Protein AF-A0A0C2DET4-F1 (afdb_monomer_lite)

Sequence (70 aa):
MWHLPPLLSIDMQSNSGSRLDTPSDSLTTLSRAIHDKLHRSVCDFENHLDHPECDFYNTNLSQTLGQLIE

Structure (mmCIF, N/CA/C/O backbone):
data_AF-A0A0C2DET4-F1
#
_entry.id   AF-A0A0C2DET4-F1
#
loop_
_atom_site.group_PDB
_atom_site.id
_atom_site.type_symbol
_atom_site.label_atom_id
_atom_site.label_alt_id
_atom_site.label_comp_id
_atom_site.label_asym_id
_atom_site.label_entity_id
_atom_site.label_seq_id
_atom_site.pdbx_PDB_ins_code
_atom_site.Cartn_x
_atom_site.Cartn_y
_atom_site.Cartn_z
_atom_site.occupancy
_atom_site.B_iso_or_equiv
_atom_site.auth_seq_id
_atom_site.auth_comp_id
_atom_site.auth_asym_id
_atom_site.auth_atom_id
_atom_site.pdbx_PDB_model_num
ATOM 1 N N . MET A 1 1 ? 44.618 -33.323 16.748 1.00 43.41 1 MET A N 1
ATOM 2 C CA . MET A 1 1 ? 44.142 -32.488 17.869 1.00 43.41 1 MET A CA 1
ATOM 3 C C . MET A 1 1 ? 43.835 -31.116 17.304 1.00 43.41 1 MET A C 1
ATOM 5 O O . MET A 1 1 ? 44.763 -30.399 16.971 1.00 43.41 1 MET A O 1
ATOM 9 N N . TRP A 1 2 ? 42.555 -30.805 17.106 1.00 42.91 2 TRP A N 1
ATOM 10 C CA . TRP A 1 2 ? 42.102 -29.472 16.709 1.00 42.91 2 TRP A CA 1
ATOM 11 C C . TRP A 1 2 ? 41.339 -28.898 17.897 1.00 42.91 2 TRP A C 1
ATOM 13 O O . TRP A 1 2 ? 40.370 -29.502 18.354 1.00 42.91 2 TRP A O 1
ATOM 23 N N . HIS A 1 3 ? 41.834 -27.799 18.456 1.00 51.22 3 HIS A N 1
ATOM 24 C CA . HIS A 1 3 ? 41.215 -27.131 19.593 1.0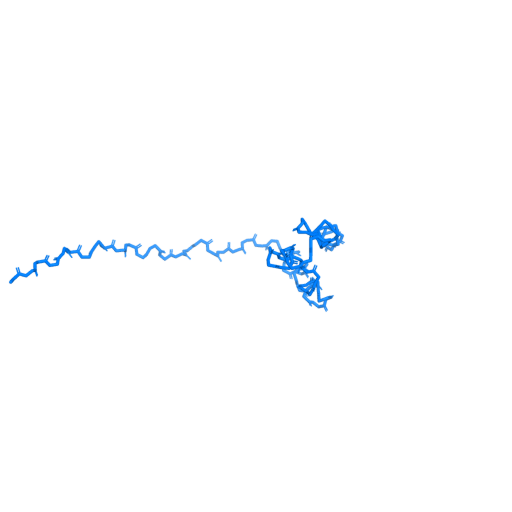0 51.22 3 HIS A CA 1
ATOM 25 C C . HIS A 1 3 ? 40.124 -26.196 19.063 1.00 51.22 3 HIS A C 1
ATOM 27 O O . HIS A 1 3 ? 40.419 -25.261 18.323 1.00 51.22 3 HIS A O 1
ATOM 33 N N . LEU A 1 4 ? 38.866 -26.478 19.405 1.00 54.47 4 LEU A N 1
ATOM 34 C CA . LEU A 1 4 ? 37.749 -25.564 19.169 1.00 54.47 4 LEU A CA 1
ATOM 35 C C . LEU A 1 4 ? 37.838 -24.399 20.170 1.00 54.47 4 LEU A C 1
ATOM 37 O O . LEU A 1 4 ? 38.120 -24.650 21.346 1.00 54.47 4 LEU A O 1
ATOM 41 N N . PRO A 1 5 ? 37.615 -23.144 19.744 1.00 51.88 5 PRO A N 1
ATOM 42 C CA . PRO A 1 5 ? 37.601 -22.017 20.664 1.00 51.88 5 PRO A CA 1
ATOM 43 C C . PRO A 1 5 ? 36.365 -22.100 21.576 1.00 51.88 5 PRO A C 1
ATOM 45 O O . PRO A 1 5 ? 35.337 -22.652 21.170 1.00 51.88 5 PRO A O 1
ATOM 48 N N . PRO A 1 6 ? 36.446 -21.569 22.810 1.00 55.22 6 PRO A N 1
ATOM 49 C CA . PRO A 1 6 ? 35.314 -21.563 23.719 1.00 55.22 6 PRO A CA 1
ATOM 50 C C . PRO A 1 6 ? 34.214 -20.693 23.114 1.00 55.22 6 PRO A C 1
ATOM 52 O O . PRO A 1 6 ? 34.458 -19.550 22.726 1.00 55.22 6 PRO A O 1
ATOM 55 N N . LEU A 1 7 ? 33.017 -21.272 22.998 1.00 51.56 7 LEU A N 1
ATOM 56 C CA . LEU A 1 7 ? 31.809 -20.574 22.582 1.00 51.56 7 LEU A CA 1
ATOM 57 C C . LEU A 1 7 ? 31.683 -19.314 23.438 1.00 51.56 7 LEU A C 1
ATOM 59 O O . LEU A 1 7 ? 31.541 -19.404 24.658 1.00 51.56 7 LEU A O 1
ATOM 63 N N . LEU A 1 8 ? 31.791 -18.153 22.787 1.00 54.09 8 LEU A N 1
ATOM 64 C CA . LEU A 1 8 ? 31.399 -16.872 23.354 1.00 54.09 8 LEU A CA 1
ATOM 65 C C . LEU A 1 8 ? 30.045 -17.086 24.023 1.00 54.09 8 LEU A C 1
ATOM 67 O O . LEU A 1 8 ? 29.097 -17.510 23.363 1.00 54.09 8 LEU A O 1
ATOM 71 N N . SER A 1 9 ? 30.008 -16.862 25.337 1.00 48.81 9 SER A N 1
ATOM 72 C CA . SER A 1 9 ? 28.783 -16.812 26.121 1.00 48.81 9 SER A CA 1
ATOM 73 C C . SER A 1 9 ? 27.875 -15.811 25.424 1.00 48.81 9 SER A C 1
ATOM 75 O O . SER A 1 9 ? 28.089 -14.603 25.508 1.00 48.81 9 SER A O 1
ATOM 77 N N . ILE A 1 10 ? 26.931 -16.322 24.635 1.00 53.19 10 ILE A N 1
ATOM 78 C CA . ILE A 1 10 ? 25.829 -15.530 24.125 1.00 53.19 10 ILE A CA 1
ATOM 79 C C . ILE A 1 10 ? 25.044 -15.229 25.386 1.00 53.19 10 ILE A C 1
ATOM 81 O O . ILE A 1 10 ? 24.282 -16.073 25.861 1.00 53.19 10 ILE A O 1
ATOM 85 N N . ASP A 1 11 ? 25.305 -14.063 25.970 1.00 47.06 11 ASP A N 1
ATOM 86 C CA . ASP A 1 11 ? 24.386 -13.467 26.914 1.00 47.06 11 ASP A CA 1
ATOM 87 C C . ASP A 1 11 ? 23.065 -13.394 26.168 1.00 47.06 11 ASP A C 1
ATOM 89 O O . ASP A 1 11 ? 22.856 -12.569 25.275 1.00 47.06 11 ASP A O 1
ATOM 93 N N . MET A 1 12 ? 22.201 -14.354 26.480 1.00 51.78 12 MET A N 1
ATOM 94 C CA . MET A 1 12 ? 20.822 -14.342 26.071 1.00 51.78 12 MET A CA 1
ATOM 95 C C . MET A 1 12 ? 20.227 -13.175 26.849 1.00 51.78 12 MET A C 1
ATOM 97 O O . MET A 1 12 ? 19.716 -13.330 27.958 1.00 51.78 12 MET A O 1
ATOM 101 N N . GLN A 1 13 ? 20.395 -11.971 26.297 1.00 47.22 13 GLN A N 1
ATOM 102 C CA . GLN A 1 13 ? 19.583 -10.822 26.633 1.00 47.22 13 GLN A CA 1
ATOM 103 C C .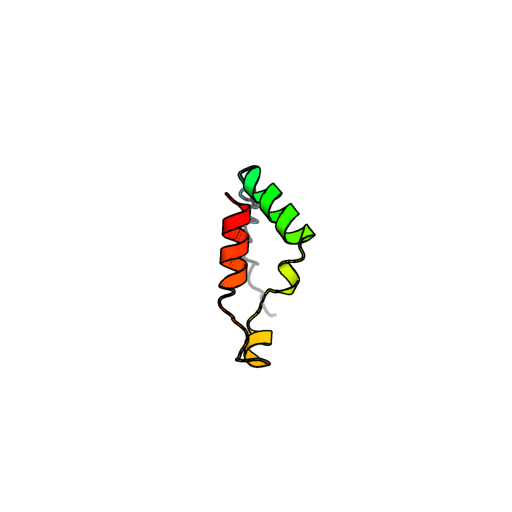 GLN A 1 13 ? 18.164 -11.266 26.328 1.00 47.22 13 GLN A C 1
ATOM 105 O O . GLN A 1 13 ? 17.693 -11.218 25.193 1.00 47.22 13 GLN A O 1
ATOM 110 N N . SER A 1 14 ? 17.533 -11.813 27.368 1.00 49.78 14 SER A N 1
ATOM 111 C CA . SER A 1 14 ? 16.099 -11.954 27.477 1.00 49.78 14 SER A CA 1
ATOM 112 C C . SER A 1 14 ? 15.540 -10.642 26.970 1.00 49.78 14 SER A C 1
ATOM 114 O O . SER A 1 14 ? 15.812 -9.589 27.549 1.00 49.78 14 SER A O 1
ATOM 116 N N . ASN A 1 15 ? 14.879 -10.707 25.819 1.00 55.09 15 ASN A N 1
ATOM 117 C CA . ASN A 1 15 ? 14.209 -9.587 25.199 1.00 55.09 15 ASN A CA 1
ATOM 118 C C . ASN A 1 15 ? 13.059 -9.160 26.122 1.00 55.09 15 ASN A C 1
ATOM 120 O O . ASN A 1 15 ? 11.894 -9.443 25.868 1.00 55.09 15 ASN A O 1
ATOM 124 N N . SER A 1 16 ? 13.384 -8.499 27.230 1.00 48.09 16 SER A N 1
ATOM 125 C CA . SER A 1 16 ? 12.439 -7.865 28.142 1.00 48.09 16 SER A CA 1
ATOM 126 C C . SER A 1 16 ? 12.003 -6.491 27.617 1.00 48.09 16 SER A C 1
ATOM 128 O O . SER A 1 16 ? 11.525 -5.657 28.380 1.00 48.09 16 SER A O 1
ATOM 130 N N . GLY A 1 17 ? 12.152 -6.261 26.306 1.00 47.53 17 GLY A N 1
ATOM 131 C CA . GLY A 1 17 ? 11.805 -5.029 25.606 1.00 47.53 17 GLY A CA 1
ATOM 132 C C . GLY A 1 17 ? 10.641 -5.156 24.621 1.00 47.53 17 GLY A C 1
ATOM 133 O O . GLY A 1 17 ? 10.358 -4.192 23.923 1.00 47.53 17 GLY A O 1
ATOM 134 N N . SER A 1 18 ? 9.936 -6.290 24.539 1.00 51.88 18 SER A N 1
ATOM 135 C CA . SER A 1 18 ? 8.743 -6.408 23.682 1.00 51.88 18 SER A CA 1
ATOM 136 C C . SER A 1 18 ? 7.440 -6.156 24.438 1.00 51.88 18 SER A C 1
ATOM 138 O O . SER A 1 18 ? 6.413 -6.762 24.127 1.00 51.88 18 SER A O 1
ATOM 140 N N . ARG A 1 19 ? 7.440 -5.264 25.436 1.00 47.97 19 ARG A N 1
ATOM 141 C CA . ARG A 1 19 ? 6.186 -4.592 25.764 1.00 47.97 19 ARG A CA 1
ATOM 142 C C . ARG A 1 19 ? 5.993 -3.577 24.648 1.00 47.97 19 ARG A C 1
ATOM 144 O O . ARG A 1 19 ? 6.530 -2.478 24.706 1.00 47.97 19 ARG A O 1
ATOM 151 N N . LEU A 1 20 ? 5.297 -3.989 23.585 1.00 52.78 20 LEU A N 1
ATOM 152 C CA . LEU A 1 20 ? 4.672 -3.020 22.701 1.00 52.78 20 LEU A CA 1
ATOM 153 C C . LEU A 1 20 ? 3.711 -2.253 23.604 1.00 52.78 20 LEU A C 1
ATOM 155 O O . LEU A 1 20 ? 2.581 -2.694 23.817 1.00 52.78 20 LEU A O 1
ATOM 159 N N . ASP A 1 21 ? 4.160 -1.122 24.148 1.00 53.25 21 ASP A N 1
ATOM 160 C CA . ASP A 1 21 ? 3.288 -0.035 24.578 1.00 53.25 21 ASP A CA 1
ATOM 161 C C . ASP A 1 21 ? 2.609 0.487 23.300 1.00 53.25 21 ASP A C 1
ATOM 163 O O . ASP A 1 21 ? 2.868 1.579 22.808 1.00 53.25 21 ASP A O 1
ATOM 167 N N . THR A 1 22 ? 1.820 -0.384 22.671 1.00 58.22 22 THR A N 1
ATOM 168 C CA . THR A 1 22 ? 1.002 -0.059 21.523 1.00 58.22 22 THR A CA 1
ATOM 169 C C . THR A 1 22 ? -0.150 0.728 22.100 1.00 58.22 22 THR A C 1
ATOM 171 O O . THR A 1 22 ? -0.861 0.207 22.966 1.00 58.22 22 THR A O 1
ATOM 174 N N . PRO A 1 23 ? -0.354 1.975 21.655 1.00 66.56 23 PRO A N 1
ATOM 175 C CA . PRO A 1 23 ? -1.636 2.620 21.849 1.00 66.56 23 PRO A CA 1
ATOM 176 C C . PRO A 1 23 ? -2.719 1.613 21.442 1.00 66.56 23 PRO A C 1
ATOM 178 O O . PRO A 1 23 ? -2.567 0.934 20.423 1.00 66.56 23 PRO A O 1
ATOM 181 N N . SER A 1 24 ? -3.783 1.474 22.236 1.00 68.12 24 SER A N 1
ATOM 182 C CA . SER A 1 24 ? -4.934 0.600 21.924 1.00 68.12 24 SER A CA 1
ATOM 183 C C . SER A 1 24 ? -5.403 0.761 20.465 1.00 68.12 24 SER A C 1
ATOM 185 O O . SER A 1 24 ? -5.854 -0.185 19.812 1.00 68.12 24 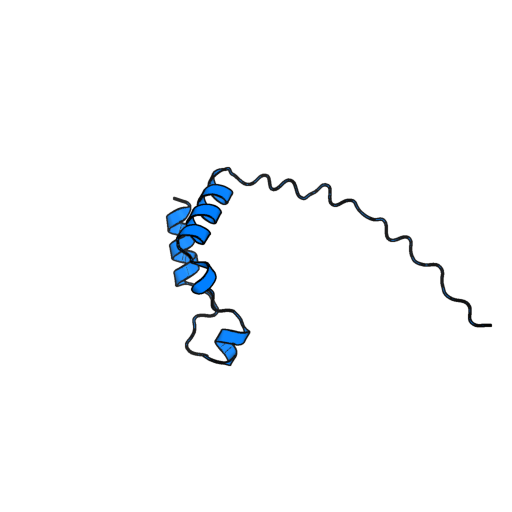SER A O 1
ATOM 187 N N . ASP A 1 25 ? -5.207 1.960 19.929 1.00 76.94 25 ASP A N 1
ATOM 188 C CA . ASP A 1 25 ? -5.540 2.371 18.574 1.00 76.94 25 ASP A CA 1
ATOM 189 C C . ASP A 1 25 ? -4.687 1.663 17.511 1.00 76.94 25 ASP A C 1
ATOM 191 O O . ASP A 1 25 ? -5.200 1.313 16.452 1.00 76.94 25 ASP A O 1
ATOM 195 N N . SER A 1 26 ? -3.419 1.339 17.789 1.00 82.19 26 SER A N 1
ATOM 196 C CA . SER A 1 26 ? -2.545 0.609 16.857 1.00 82.19 26 SER A CA 1
ATOM 197 C C . SER A 1 26 ? -2.992 -0.839 16.646 1.00 82.19 26 SER A C 1
ATOM 199 O O . SER A 1 26 ? -3.011 -1.319 15.514 1.00 82.19 26 SER A O 1
ATOM 201 N N . LEU A 1 27 ? -3.401 -1.540 17.712 1.00 86.94 27 LEU A N 1
ATOM 202 C CA . LEU A 1 27 ? -3.942 -2.903 17.597 1.00 86.94 27 LEU A CA 1
ATOM 203 C C . LEU A 1 27 ? -5.313 -2.909 16.917 1.00 86.94 27 LEU A C 1
ATOM 205 O O . LEU A 1 27 ? -5.605 -3.801 16.120 1.00 86.94 27 LEU A O 1
ATOM 209 N N . THR A 1 28 ? -6.135 -1.897 17.195 1.00 88.31 28 THR A N 1
ATOM 210 C CA . THR A 1 28 ? -7.440 -1.718 16.545 1.00 88.31 2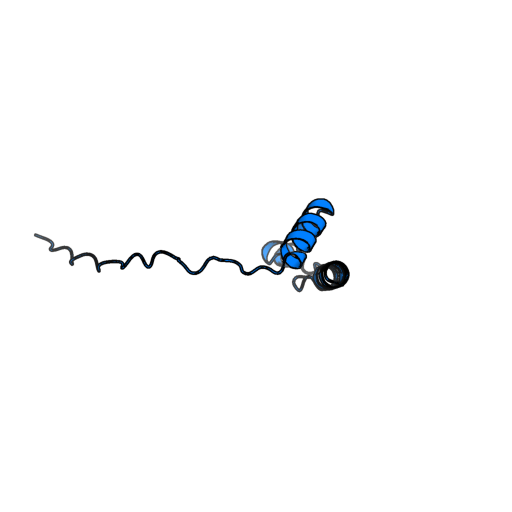8 THR A CA 1
ATOM 211 C C . THR A 1 28 ? -7.274 -1.448 15.049 1.00 88.31 28 THR A C 1
ATOM 213 O O . THR A 1 28 ? -7.909 -2.113 14.228 1.00 88.31 28 THR A O 1
ATOM 216 N N . THR A 1 29 ? -6.355 -0.551 14.690 1.00 88.38 29 THR A N 1
ATOM 217 C CA . THR A 1 29 ? -5.979 -0.246 13.302 1.00 88.38 29 THR A CA 1
ATOM 218 C C . THR A 1 29 ? -5.466 -1.492 12.590 1.00 88.38 29 THR A C 1
ATOM 220 O O . THR A 1 29 ? -5.927 -1.809 11.496 1.00 88.38 29 THR A O 1
ATOM 223 N N . LEU A 1 30 ? -4.561 -2.250 13.220 1.00 89.62 30 LEU A N 1
ATOM 224 C CA . LEU A 1 30 ? -4.025 -3.488 12.653 1.00 89.62 30 LEU A CA 1
ATOM 225 C C . LEU A 1 30 ? -5.123 -4.535 12.433 1.00 89.62 30 LEU A C 1
ATOM 227 O O . LEU A 1 30 ? -5.188 -5.145 11.368 1.00 89.62 30 LEU A O 1
ATOM 231 N N . SER A 1 31 ? -6.005 -4.724 13.417 1.00 91.19 31 SER A N 1
ATOM 232 C CA . SER A 1 31 ? -7.145 -5.639 13.309 1.00 91.19 31 SER A CA 1
ATOM 233 C C . SER A 1 31 ? -8.034 -5.278 12.116 1.00 91.19 31 SER A C 1
ATOM 235 O O . SER A 1 31 ? -8.393 -6.144 11.314 1.00 91.19 31 SER A O 1
ATOM 237 N N . ARG A 1 32 ? -8.312 -3.982 11.934 1.00 91.12 32 ARG A N 1
ATOM 238 C CA . ARG A 1 32 ? -9.111 -3.471 10.816 1.00 91.12 32 ARG A CA 1
ATOM 239 C C . ARG A 1 32 ? -8.399 -3.627 9.471 1.00 91.12 32 ARG A C 1
ATOM 241 O O . ARG A 1 32 ? -8.995 -4.136 8.531 1.00 91.12 32 ARG A O 1
ATOM 248 N N . ALA A 1 33 ? -7.106 -3.322 9.399 1.00 92.19 33 ALA A N 1
ATOM 249 C CA . ALA A 1 33 ? -6.294 -3.531 8.200 1.00 92.19 33 ALA A CA 1
ATOM 250 C C . ALA A 1 33 ? -6.234 -5.013 7.772 1.00 92.19 33 ALA A C 1
ATOM 252 O O . ALA A 1 33 ? -6.262 -5.329 6.579 1.00 92.19 33 ALA A O 1
ATOM 253 N N . ILE A 1 34 ? -6.182 -5.941 8.736 1.00 92.31 34 ILE A N 1
ATOM 254 C CA . ILE A 1 34 ? -6.241 -7.388 8.476 1.00 92.31 34 ILE A CA 1
ATOM 255 C C . ILE A 1 34 ? -7.634 -7.791 7.986 1.00 92.31 34 ILE A C 1
ATOM 257 O O . ILE A 1 34 ? -7.734 -8.516 6.991 1.00 92.31 34 ILE A O 1
ATOM 261 N N . HIS A 1 35 ? -8.691 -7.315 8.653 1.00 93.38 35 HIS A N 1
ATOM 262 C CA . HIS A 1 35 ? -10.080 -7.551 8.256 1.00 93.38 35 HIS A CA 1
ATOM 263 C C . HIS A 1 35 ? -10.339 -7.097 6.811 1.00 93.38 35 HIS A C 1
ATOM 265 O O . HIS A 1 35 ? -10.892 -7.855 6.011 1.00 93.38 35 HIS A O 1
ATOM 271 N N . ASP A 1 36 ? -9.837 -5.917 6.451 1.00 92.75 36 ASP A N 1
ATOM 272 C CA . ASP A 1 36 ? -9.987 -5.312 5.123 1.00 92.75 36 ASP A CA 1
ATOM 273 C C . ASP A 1 36 ? -9.013 -5.905 4.088 1.00 92.75 36 ASP A C 1
ATOM 275 O O . ASP A 1 36 ? -9.007 -5.522 2.920 1.00 92.75 36 ASP A O 1
ATOM 279 N N . LYS A 1 37 ? -8.220 -6.905 4.495 1.00 94.19 37 LYS A N 1
ATOM 280 C CA . LYS A 1 37 ? -7.276 -7.659 3.659 1.00 94.19 37 LYS A CA 1
ATOM 281 C C . LYS A 1 37 ? -6.222 -6.790 2.975 1.00 94.19 37 LYS A C 1
ATOM 283 O O . LYS A 1 37 ? -5.697 -7.179 1.931 1.00 94.19 37 LYS A O 1
ATOM 288 N N . LEU A 1 38 ? -5.846 -5.676 3.600 1.00 92.94 38 LEU A N 1
ATOM 289 C CA . LEU A 1 38 ? -4.860 -4.739 3.056 1.00 92.94 38 LEU A CA 1
ATOM 290 C C . LEU A 1 38 ? -3.485 -5.389 2.817 1.00 92.94 38 LEU A C 1
ATOM 292 O O . LEU A 1 38 ? -2.756 -4.992 1.916 1.00 92.94 38 LEU A O 1
ATOM 296 N N . HIS A 1 39 ? -3.171 -6.463 3.548 1.00 91.25 39 HIS A N 1
ATOM 297 C CA . HIS A 1 39 ? -1.974 -7.285 3.339 1.00 91.25 39 HIS A CA 1
ATOM 298 C C . HIS A 1 39 ? -1.857 -7.878 1.924 1.00 91.25 39 HIS A C 1
ATOM 300 O O . HIS A 1 39 ? -0.759 -8.212 1.502 1.00 91.25 39 HIS A O 1
ATOM 306 N N . ARG A 1 40 ? -2.963 -8.024 1.181 1.00 93.06 40 ARG A N 1
ATOM 307 C CA . ARG A 1 40 ? -2.949 -8.538 -0.202 1.00 93.06 40 ARG A CA 1
ATOM 308 C C . ARG A 1 40 ? -2.549 -7.490 -1.233 1.00 93.06 40 ARG A C 1
ATOM 310 O O . ARG A 1 40 ? -2.299 -7.843 -2.377 1.00 93.06 40 ARG A O 1
ATOM 317 N N . SER A 1 41 ? -2.563 -6.222 -0.839 1.00 91.50 41 SER A N 1
ATOM 318 C CA . SER A 1 41 ? -2.226 -5.083 -1.691 1.00 91.50 41 SER A CA 1
ATOM 319 C C . SER A 1 41 ? -0.790 -4.608 -1.483 1.00 91.50 41 SER A C 1
ATOM 321 O O . SER A 1 41 ? -0.388 -3.634 -2.109 1.00 91.50 41 SER A O 1
ATOM 323 N N . VAL A 1 42 ? -0.036 -5.268 -0.599 1.00 94.19 42 VAL A N 1
ATOM 324 C CA . VAL A 1 42 ? 1.378 -4.976 -0.376 1.00 94.19 42 VAL A CA 1
ATOM 325 C C . VAL A 1 42 ? 2.158 -5.383 -1.620 1.00 94.19 42 VAL A C 1
ATOM 327 O O . VAL A 1 42 ? 2.160 -6.555 -1.984 1.00 94.19 42 VAL A O 1
ATOM 330 N N . CYS A 1 43 ? 2.830 -4.422 -2.246 1.00 95.56 43 CYS A N 1
ATOM 331 C CA . CYS A 1 43 ? 3.855 -4.689 -3.242 1.00 95.56 43 CYS A CA 1
ATOM 332 C C . CYS A 1 43 ? 5.199 -4.808 -2.530 1.00 95.56 43 CYS A C 1
ATOM 334 O O . CYS A 1 43 ? 5.730 -3.814 -2.028 1.00 95.56 43 CYS A O 1
ATOM 336 N N . ASP A 1 44 ? 5.752 -6.013 -2.481 1.00 93.69 44 ASP A N 1
ATOM 337 C CA . ASP A 1 44 ? 7.113 -6.229 -2.007 1.00 93.69 44 ASP A CA 1
ATOM 338 C C . ASP A 1 44 ? 8.141 -6.059 -3.139 1.00 93.69 44 ASP A C 1
ATOM 340 O O . ASP A 1 44 ? 7.823 -5.663 -4.266 1.00 93.69 44 ASP A O 1
ATOM 344 N N . PHE A 1 45 ? 9.412 -6.291 -2.812 1.00 93.94 45 PHE A N 1
ATOM 345 C CA . PHE A 1 45 ? 10.502 -6.129 -3.766 1.00 93.94 45 PHE A CA 1
ATOM 346 C C . PHE A 1 45 ? 10.431 -7.152 -4.904 1.00 93.94 45 PHE A C 1
ATOM 348 O O . PHE A 1 45 ? 10.664 -6.784 -6.051 1.00 93.94 45 PHE A O 1
ATOM 355 N N . GLU A 1 46 ? 10.084 -8.408 -4.612 1.00 95.50 46 GLU A N 1
ATOM 356 C CA . GLU A 1 46 ? 9.962 -9.453 -5.635 1.00 95.50 46 GLU A CA 1
ATOM 357 C C . GLU A 1 46 ? 8.842 -9.108 -6.622 1.00 95.50 46 GLU A C 1
ATOM 359 O O . GLU A 1 46 ? 9.056 -9.131 -7.833 1.00 95.50 46 GLU A O 1
ATOM 364 N N . ASN A 1 47 ? 7.689 -8.656 -6.119 1.00 93.06 47 ASN A N 1
ATOM 365 C CA . ASN A 1 47 ? 6.589 -8.190 -6.958 1.00 93.06 47 ASN A CA 1
ATOM 366 C C . ASN A 1 47 ? 6.982 -7.002 -7.837 1.00 93.06 47 ASN A C 1
ATOM 368 O O . ASN A 1 47 ? 6.569 -6.962 -8.989 1.00 93.06 47 ASN A O 1
ATOM 372 N N . HIS A 1 48 ? 7.784 -6.058 -7.341 1.00 94.50 48 HIS A N 1
ATOM 373 C CA . HIS A 1 48 ? 8.264 -4.941 -8.159 1.00 94.50 48 HIS A CA 1
ATOM 374 C C . HIS A 1 48 ? 9.265 -5.381 -9.241 1.00 94.50 48 HIS A C 1
ATOM 376 O O . HIS A 1 48 ? 9.324 -4.776 -10.309 1.00 94.50 48 HIS A O 1
ATOM 382 N N . LEU A 1 49 ? 10.053 -6.433 -8.995 1.00 93.88 49 LEU A N 1
ATOM 383 C CA . LEU A 1 49 ? 10.962 -6.980 -10.006 1.00 93.88 49 LEU A CA 1
ATOM 384 C C . LEU A 1 49 ? 10.214 -7.701 -11.133 1.00 93.88 49 LEU A C 1
ATOM 386 O O . LEU A 1 49 ? 10.602 -7.562 -12.294 1.00 93.88 49 LEU A O 1
ATOM 390 N N . ASP A 1 50 ? 9.155 -8.439 -10.798 1.00 95.94 50 ASP A N 1
ATOM 391 C CA . ASP A 1 50 ? 8.299 -9.111 -11.783 1.00 95.94 50 ASP A CA 1
ATOM 392 C C . ASP A 1 50 ? 7.375 -8.116 -12.514 1.00 95.94 50 ASP A C 1
ATOM 394 O O . ASP A 1 50 ? 7.138 -8.243 -13.717 1.00 95.94 50 ASP A O 1
ATOM 398 N N . HIS A 1 51 ? 6.888 -7.108 -11.784 1.00 93.81 51 HIS A N 1
ATOM 399 C CA . HIS A 1 51 ? 5.943 -6.083 -12.221 1.00 93.81 51 HIS A CA 1
ATOM 400 C C . HIS A 1 51 ? 6.455 -4.682 -11.842 1.00 93.81 51 HIS A C 1
ATOM 402 O O . HIS A 1 51 ? 6.056 -4.131 -10.810 1.00 93.81 51 HIS A O 1
ATOM 408 N N . PRO A 1 52 ? 7.330 -4.065 -12.657 1.0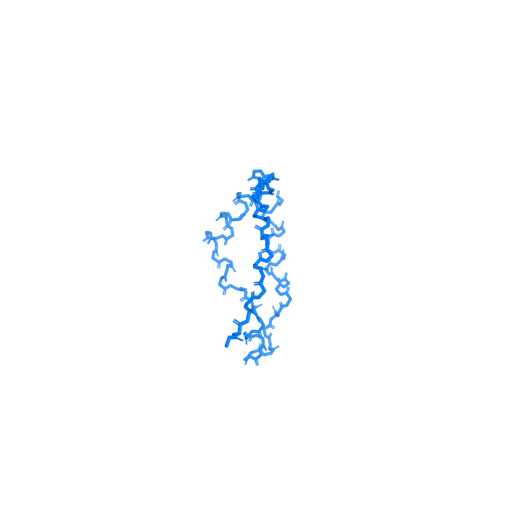0 92.69 52 PRO A N 1
ATOM 409 C CA . PRO A 1 52 ? 7.918 -2.756 -12.355 1.00 92.69 52 PRO A CA 1
ATOM 410 C C . PRO A 1 52 ? 6.891 -1.616 -12.294 1.00 92.69 52 PRO A C 1
ATOM 412 O O . PRO A 1 52 ? 7.183 -0.546 -11.759 1.00 92.69 52 PRO A O 1
ATOM 415 N N . GLU A 1 53 ? 5.685 -1.829 -12.821 1.00 93.25 53 GLU A N 1
ATOM 416 C CA . GLU A 1 53 ? 4.535 -0.937 -12.679 1.00 93.25 53 GLU A CA 1
ATOM 417 C C . GLU A 1 53 ? 3.934 -0.914 -11.266 1.00 93.25 53 GLU A C 1
ATOM 419 O O . GLU A 1 53 ? 3.210 0.025 -10.928 1.00 93.25 53 GLU A O 1
ATOM 424 N N . CYS A 1 54 ? 4.205 -1.931 -10.443 1.00 91.25 54 CYS A N 1
ATOM 425 C CA . CYS A 1 54 ? 3.688 -1.995 -9.086 1.00 91.25 54 CYS A CA 1
ATOM 426 C C . CYS A 1 54 ? 4.389 -0.977 -8.178 1.00 91.25 54 CYS A C 1
ATOM 428 O O . CYS A 1 54 ? 5.612 -0.808 -8.198 1.00 91.25 54 CYS A O 1
ATOM 430 N N . ASP A 1 55 ? 3.588 -0.312 -7.344 1.00 92.50 55 ASP A N 1
ATOM 431 C CA . ASP A 1 55 ? 4.054 0.704 -6.406 1.00 92.50 55 ASP A CA 1
ATOM 432 C C . ASP A 1 55 ? 4.760 0.065 -5.206 1.00 92.50 55 ASP A C 1
ATOM 434 O O . ASP A 1 55 ? 4.157 -0.194 -4.164 1.00 92.50 55 ASP A O 1
ATOM 438 N N . PHE A 1 56 ? 6.067 -0.139 -5.347 1.00 93.75 56 PHE A N 1
ATOM 439 C CA . PHE A 1 56 ? 6.936 -0.623 -4.277 1.00 93.75 56 PHE A CA 1
ATOM 440 C C . PHE A 1 56 ? 6.902 0.263 -3.019 1.00 93.75 56 PHE A C 1
ATOM 442 O O . PHE A 1 56 ? 7.081 -0.222 -1.901 1.00 93.75 56 PHE A O 1
ATOM 449 N N . TYR A 1 57 ? 6.631 1.564 -3.163 1.00 94.12 57 TYR A N 1
ATOM 450 C CA . TYR A 1 57 ? 6.526 2.469 -2.017 1.00 94.12 57 TYR A CA 1
ATOM 451 C C . TYR A 1 57 ? 5.204 2.318 -1.264 1.00 94.12 57 TYR A C 1
ATOM 453 O O . TYR A 1 57 ? 5.070 2.871 -0.171 1.00 94.12 57 TYR A O 1
ATOM 461 N N . ASN A 1 58 ? 4.246 1.548 -1.798 1.00 94.31 58 ASN A N 1
ATOM 462 C CA . ASN A 1 58 ? 2.965 1.263 -1.158 1.00 94.31 58 ASN A CA 1
ATOM 463 C C . ASN A 1 58 ? 2.250 2.556 -0.706 1.00 94.31 58 ASN A C 1
ATOM 465 O O . ASN A 1 58 ? 1.703 2.651 0.398 1.00 94.31 58 ASN A O 1
ATOM 469 N N . THR A 1 59 ? 2.266 3.581 -1.559 1.00 95.38 59 THR A N 1
ATOM 470 C CA . THR A 1 59 ? 1.782 4.940 -1.273 1.00 95.38 59 THR A CA 1
ATOM 471 C C . THR A 1 59 ? 0.290 4.935 -0.962 1.00 95.38 59 THR A C 1
ATOM 473 O O . THR A 1 59 ? -0.155 5.521 0.026 1.00 95.38 59 THR A O 1
ATOM 476 N N . ASN A 1 60 ? -0.490 4.218 -1.776 1.00 92.69 60 ASN A N 1
ATOM 477 C CA . ASN A 1 60 ? -1.934 4.075 -1.585 1.00 92.69 60 ASN A CA 1
ATOM 478 C C . ASN A 1 60 ? -2.268 3.327 -0.280 1.00 92.69 60 ASN A C 1
ATOM 480 O O . ASN A 1 60 ? -3.135 3.748 0.490 1.00 92.69 60 ASN A O 1
ATOM 484 N N . LEU A 1 61 ? -1.524 2.256 0.011 1.00 92.88 61 LEU A N 1
ATOM 485 C CA . LEU A 1 61 ? -1.671 1.485 1.243 1.00 92.88 61 LEU A CA 1
ATOM 486 C C . LEU A 1 61 ? -1.359 2.347 2.475 1.00 92.88 61 LEU A C 1
ATOM 488 O O . LEU A 1 61 ? -2.106 2.320 3.450 1.00 92.88 61 LEU A O 1
ATOM 492 N N . SER A 1 62 ? -0.303 3.160 2.409 1.00 91.69 62 SER A N 1
ATOM 493 C CA . SER A 1 62 ? 0.093 4.073 3.487 1.00 91.69 62 SER A CA 1
ATOM 494 C C . SER A 1 62 ? -0.961 5.152 3.752 1.00 91.69 62 SER A C 1
ATOM 496 O O . SER A 1 62 ? -1.265 5.443 4.907 1.00 91.69 62 SER A O 1
ATOM 498 N N . GLN A 1 63 ? -1.574 5.708 2.703 1.00 92.88 63 GLN A N 1
ATOM 499 C CA . GLN A 1 63 ? -2.696 6.645 2.842 1.00 92.88 63 GLN A CA 1
ATOM 500 C C . GLN A 1 63 ? -3.918 5.983 3.487 1.00 92.88 63 GLN A C 1
ATOM 502 O O . GLN A 1 63 ? -4.525 6.556 4.389 1.00 92.88 63 GLN A O 1
ATOM 507 N N . THR A 1 64 ? -4.247 4.763 3.057 1.00 91.25 64 THR A N 1
ATOM 508 C CA . THR A 1 64 ? -5.362 3.982 3.613 1.00 91.25 64 THR A CA 1
ATOM 509 C C . THR A 1 64 ? -5.143 3.686 5.096 1.00 91.25 64 THR A C 1
ATOM 511 O O . THR A 1 64 ? -6.057 3.837 5.901 1.00 91.25 64 THR A O 1
ATOM 514 N N . LEU A 1 65 ? -3.919 3.318 5.484 1.00 89.69 65 LEU A N 1
ATOM 515 C CA . LEU A 1 65 ? -3.557 3.121 6.888 1.00 89.69 65 LEU A CA 1
ATOM 516 C C . LEU A 1 65 ? -3.652 4.420 7.695 1.00 89.69 65 LEU A C 1
ATOM 518 O O . LEU A 1 65 ? -4.152 4.386 8.813 1.00 89.69 65 LEU A O 1
ATOM 522 N N . GLY A 1 66 ? -3.242 5.558 7.127 1.00 88.31 66 GLY A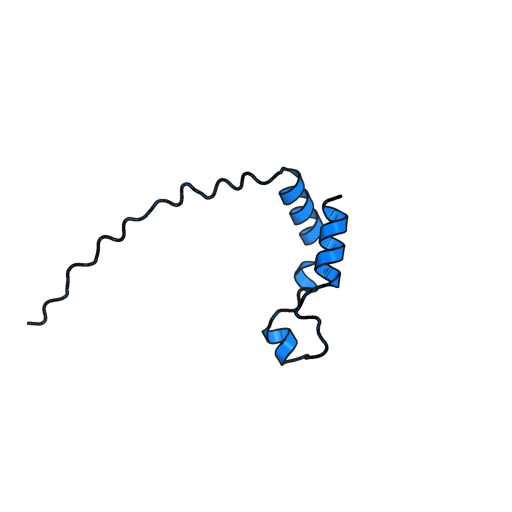 N 1
ATOM 523 C CA . GLY A 1 66 ? -3.399 6.869 7.764 1.00 88.31 66 GLY A CA 1
ATOM 524 C C . GLY A 1 66 ? -4.859 7.200 8.091 1.00 88.31 66 GLY A C 1
ATOM 525 O O . GLY A 1 66 ? -5.150 7.627 9.201 1.00 88.31 66 GLY A O 1
ATOM 526 N N . GLN A 1 67 ? -5.785 6.903 7.174 1.00 88.12 67 GLN A N 1
ATOM 527 C CA . GLN A 1 67 ? -7.231 7.094 7.380 1.00 88.12 67 GLN A CA 1
ATOM 528 C C . GLN A 1 67 ? -7.845 6.153 8.427 1.00 88.12 67 GLN A C 1
ATOM 530 O O . GLN A 1 67 ? -8.943 6.411 8.905 1.00 88.12 67 GLN A O 1
ATOM 535 N N . LEU A 1 68 ? -7.189 5.032 8.746 1.00 84.19 68 LEU A N 1
ATOM 536 C CA . LEU A 1 68 ? -7.657 4.090 9.769 1.00 84.19 68 LEU A CA 1
ATOM 537 C C . LEU A 1 68 ? -7.206 4.475 11.186 1.00 84.19 68 LEU A C 1
ATOM 539 O O . LEU A 1 68 ? -7.750 3.928 12.145 1.00 84.19 68 LEU A O 1
ATOM 543 N N . ILE A 1 69 ? -6.206 5.355 11.294 1.00 79.19 69 ILE A N 1
ATOM 544 C CA . ILE A 1 69 ? -5.627 5.836 12.556 1.00 79.19 69 ILE A CA 1
ATOM 545 C C . ILE A 1 69 ? -6.357 7.096 13.067 1.00 79.19 69 ILE A C 1
ATOM 547 O O . ILE A 1 69 ? -6.353 7.332 14.274 1.00 79.19 69 ILE A O 1
ATOM 551 N N . GLU A 1 70 ? -6.971 7.882 12.172 1.00 58.47 70 GLU A N 1
ATOM 552 C CA . GLU A 1 70 ? -7.825 9.048 12.488 1.00 58.47 70 GLU A CA 1
ATOM 553 C C . GLU A 1 70 ? -9.252 8.658 12.911 1.00 58.47 70 GLU A C 1
ATOM 555 O O . GLU A 1 70 ? -9.783 9.331 13.827 1.00 58.47 70 GLU A O 1
#

Radius of gyration: 20.8 Å; chains: 1; bounding box: 54×42×41 Å

Foldseek 3Di:
DDDDDPPDPPPPPPCPPPPPPPDPLNVVLVVVCVVVVLVVLAQDPVNCVVPVVRDNVCVVSVVVSVVSSD

pLDDT: mean 77.44, std 19.25, range [42.91, 95.94]

Secondary structure (DSSP, 8-state):
---PPP---------TT------HHHHHHHHHHHHTTGGGG---HHHHHH-TTS-TT-HHHHHHHHHHH-

Organism: NCBI:txid51022

InterPro domains:
  IPR005366 ER membrane protein complex subunit 8/9 [PF03665] (19-61)